Protein AF-A0A3D2A311-F1 (afdb_monomer)

Mean predicted aligned error: 15.45 Å

Secondary structure (DSSP, 8-state):
----------SSS--HHHHHHHH--HHHHHHHT-TT--PPPPP---TTTPPPPPPGGG----

Solvent-accessible surface area (backbone atoms only — not comparable to full-atom values): 4519 Å² total; per-residue (Å²): 141,86,88,78,89,78,76,85,76,80,83,78,82,63,59,65,68,58,52,49,64,73,69,51,55,64,67,59,51,55,57,69,68,40,86,85,54,86,66,84,73,78,83,84,68,52,80,89,69,52,78,77,81,78,56,78,88,75,57,82,89,118

Structure (mmCIF, N/CA/C/O backbone):
data_AF-A0A3D2A311-F1
#
_entry.id   AF-A0A3D2A311-F1
#
loop_
_atom_site.group_PDB
_atom_site.id
_atom_site.type_symbol
_atom_site.label_atom_id
_atom_site.label_alt_id
_atom_site.label_comp_id
_atom_site.label_asym_id
_atom_site.label_entity_id
_atom_site.label_seq_id
_atom_site.pdbx_PDB_ins_code
_atom_site.Cartn_x
_atom_site.Cartn_y
_atom_site.Cartn_z
_atom_site.occupancy
_atom_site.B_iso_or_equiv
_atom_site.auth_seq_id
_atom_site.auth_comp_id
_atom_site.auth_asym_id
_atom_site.auth_atom_id
_atom_site.pdbx_PDB_model_num
ATOM 1 N N . MET A 1 1 ? 41.104 34.078 -21.429 1.00 47.69 1 MET A N 1
ATOM 2 C CA . MET A 1 1 ? 40.012 34.657 -20.624 1.00 47.69 1 MET A CA 1
ATOM 3 C C . MET A 1 1 ? 38.695 34.302 -21.289 1.00 47.69 1 MET A C 1
ATOM 5 O O . MET A 1 1 ? 38.346 34.946 -22.264 1.00 47.69 1 MET A O 1
ATOM 9 N N . SER A 1 2 ? 38.013 33.282 -20.772 1.00 39.00 2 SER A N 1
ATOM 10 C CA . SER A 1 2 ? 36.579 33.047 -20.972 1.00 39.00 2 SER A CA 1
ATOM 11 C C . SER A 1 2 ? 36.100 32.309 -19.731 1.00 39.00 2 SER A C 1
ATOM 13 O O . SER A 1 2 ? 36.177 31.089 -19.654 1.00 39.00 2 SER A O 1
ATOM 15 N N . ASN A 1 3 ? 35.705 33.086 -18.727 1.00 59.22 3 ASN A N 1
ATOM 16 C CA . ASN A 1 3 ? 34.972 32.595 -17.574 1.00 59.22 3 ASN A CA 1
ATOM 17 C C . ASN A 1 3 ? 33.503 32.872 -17.883 1.00 59.22 3 ASN A C 1
ATOM 19 O O . ASN A 1 3 ? 33.112 34.037 -17.924 1.00 59.22 3 ASN A O 1
ATOM 23 N N . HIS A 1 4 ? 32.708 31.834 -18.122 1.00 51.72 4 HIS A N 1
ATOM 24 C CA . HIS A 1 4 ? 31.277 31.936 -17.899 1.00 51.72 4 HIS A CA 1
ATOM 25 C C . HIS A 1 4 ? 30.776 30.644 -17.267 1.00 51.72 4 HIS A C 1
ATOM 27 O O . HIS A 1 4 ? 31.008 29.545 -17.759 1.00 51.72 4 HIS A O 1
ATOM 33 N N . ASP A 1 5 ? 30.155 30.879 -16.125 1.00 60.66 5 ASP A N 1
ATOM 34 C CA . ASP A 1 5 ? 29.492 30.004 -15.183 1.00 60.66 5 ASP A CA 1
ATOM 35 C C . ASP A 1 5 ? 28.597 28.938 -15.828 1.00 60.66 5 ASP A C 1
ATOM 37 O O . ASP A 1 5 ? 27.861 29.213 -16.780 1.00 60.66 5 ASP A O 1
ATOM 41 N N . THR A 1 6 ? 28.621 27.734 -15.262 1.00 50.00 6 THR A N 1
ATOM 42 C CA . THR A 1 6 ? 27.459 26.843 -15.258 1.00 50.00 6 THR A CA 1
ATOM 43 C C . THR A 1 6 ? 27.518 26.038 -13.964 1.00 50.00 6 THR A C 1
ATOM 45 O O . THR A 1 6 ? 28.181 25.007 -13.860 1.00 50.00 6 THR A O 1
ATOM 48 N N . THR A 1 7 ? 26.893 26.609 -12.939 1.00 55.44 7 THR A N 1
ATOM 49 C CA . THR A 1 7 ? 26.373 25.943 -11.742 1.00 55.44 7 THR A CA 1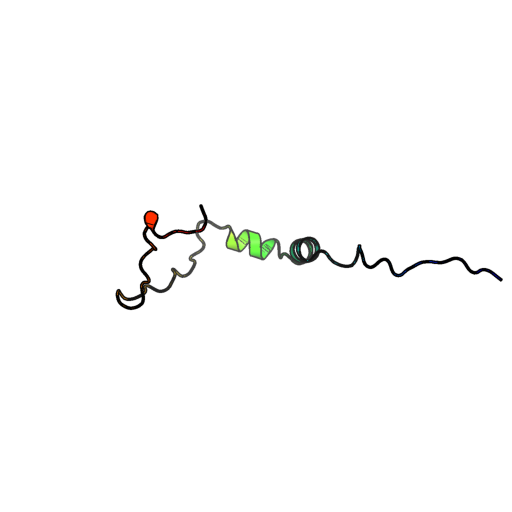
ATOM 50 C C . THR A 1 7 ? 25.990 24.476 -12.000 1.00 55.44 7 THR A C 1
ATOM 52 O O . THR A 1 7 ? 25.421 24.168 -13.050 1.00 55.44 7 THR A O 1
ATOM 55 N N . PRO A 1 8 ? 26.270 23.538 -11.071 1.00 51.84 8 PRO A N 1
ATOM 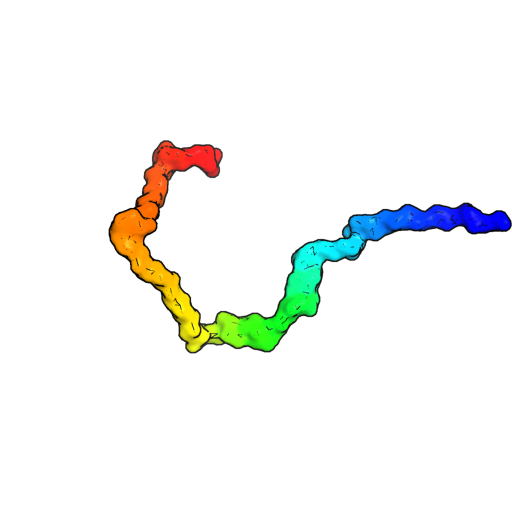56 C CA . PRO A 1 8 ? 25.766 22.183 -11.213 1.00 51.84 8 PRO A CA 1
ATOM 57 C C . PRO A 1 8 ? 24.249 22.257 -11.053 1.00 51.84 8 PRO A C 1
ATOM 59 O O . PRO A 1 8 ? 23.747 22.479 -9.949 1.00 51.84 8 PRO A O 1
ATOM 62 N N . ASP A 1 9 ? 23.525 22.122 -12.160 1.00 52.22 9 ASP A N 1
ATOM 63 C CA . ASP A 1 9 ? 22.076 22.004 -12.137 1.00 52.22 9 ASP A CA 1
ATOM 64 C C . ASP A 1 9 ? 21.702 20.685 -11.448 1.00 52.22 9 ASP A C 1
ATOM 66 O O . ASP A 1 9 ? 21.685 19.600 -12.029 1.00 52.22 9 ASP A O 1
ATOM 70 N N . ASN A 1 10 ? 21.483 20.783 -10.141 1.00 53.34 10 ASN A N 1
ATOM 71 C CA . ASN A 1 10 ? 21.067 19.683 -9.283 1.00 53.34 10 ASN A CA 1
ATOM 72 C C . ASN A 1 10 ? 19.537 19.507 -9.278 1.00 53.34 10 ASN A C 1
ATOM 74 O O . ASN A 1 10 ? 19.020 18.799 -8.416 1.00 53.34 10 ASN A O 1
ATOM 78 N N . SER A 1 11 ? 18.800 20.137 -10.204 1.00 51.12 11 SER A N 1
ATOM 79 C CA . SER A 1 11 ? 17.333 20.058 -10.241 1.00 51.12 11 SER A CA 1
ATOM 80 C C . SER A 1 11 ? 16.778 19.017 -11.222 1.00 51.12 11 SER A C 1
ATOM 82 O O . SER A 1 11 ? 15.680 18.508 -11.002 1.00 51.12 11 SER A O 1
ATOM 84 N N . ASP A 1 12 ? 17.566 18.588 -12.216 1.00 51.44 12 ASP A N 1
ATOM 85 C CA . ASP A 1 12 ? 17.122 17.623 -13.237 1.00 51.44 12 ASP A CA 1
ATOM 86 C C . ASP A 1 12 ? 17.590 16.174 -13.008 1.00 51.44 12 ASP A C 1
ATOM 88 O O . ASP A 1 12 ? 17.166 15.236 -13.695 1.00 51.44 12 ASP A O 1
ATOM 92 N N . THR A 1 13 ? 18.438 15.927 -12.007 1.00 56.94 13 THR A N 1
ATOM 93 C CA . THR A 1 13 ? 19.019 14.599 -11.761 1.00 56.94 13 THR A CA 1
ATOM 94 C C . THR A 1 13 ? 18.191 13.745 -10.808 1.00 56.94 13 THR A C 1
ATOM 96 O O . THR A 1 13 ? 18.669 13.246 -9.79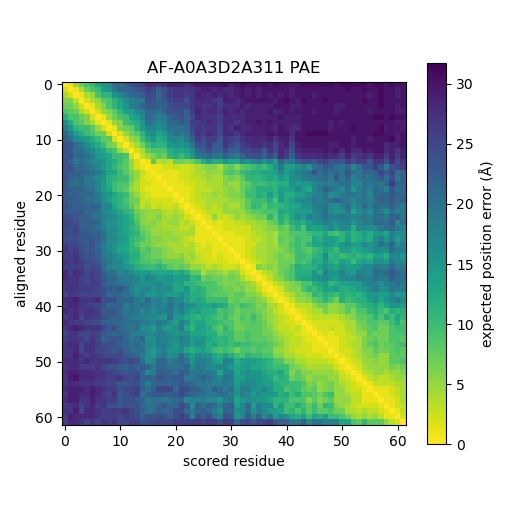1 1.00 56.94 13 THR A O 1
ATOM 99 N N . LYS A 1 14 ? 17.014 13.373 -11.325 1.00 61.62 14 LYS A N 1
ATOM 100 C CA . LYS A 1 14 ? 16.325 12.101 -11.066 1.00 61.62 14 LYS A CA 1
ATOM 101 C C . LYS A 1 14 ? 15.167 12.143 -10.057 1.00 61.62 14 LYS A C 1
ATOM 103 O O . LYS A 1 14 ? 15.243 11.519 -8.998 1.00 61.62 14 LYS A O 1
ATOM 108 N N . SER A 1 15 ? 14.040 12.729 -10.460 1.00 75.69 15 SER A N 1
ATOM 109 C CA . SER A 1 15 ? 12.745 12.377 -9.859 1.00 75.69 15 SER A CA 1
ATOM 110 C C . SER A 1 15 ? 12.601 10.851 -9.817 1.00 75.69 15 SER A C 1
ATOM 112 O O . SER A 1 15 ? 12.663 10.192 -10.860 1.00 75.69 15 SER A O 1
ATOM 114 N N . ASP A 1 16 ? 12.452 10.279 -8.621 1.00 78.06 16 ASP A N 1
ATOM 115 C CA . ASP A 1 16 ? 12.303 8.828 -8.450 1.00 78.06 16 ASP A CA 1
ATOM 116 C C . ASP A 1 16 ? 11.073 8.299 -9.193 1.00 78.06 16 ASP A C 1
ATOM 118 O O . ASP A 1 16 ? 11.090 7.178 -9.691 1.00 78.06 16 ASP A O 1
ATOM 122 N N . ILE A 1 17 ? 10.064 9.153 -9.387 1.00 76.31 17 ILE A N 1
ATOM 123 C CA . ILE A 1 17 ? 8.883 8.864 -10.204 1.00 76.31 17 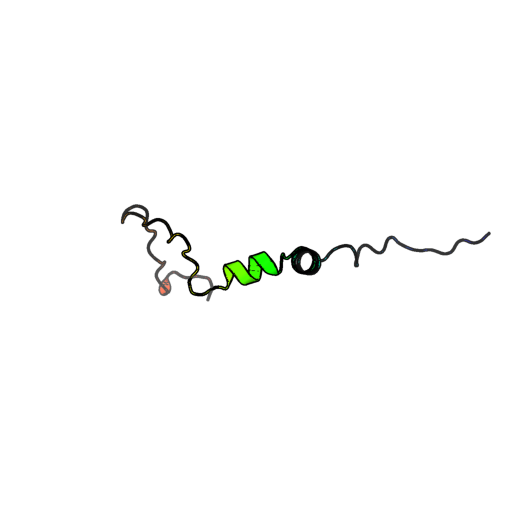ILE A CA 1
ATOM 124 C C . ILE A 1 17 ? 9.279 8.653 -11.671 1.00 76.31 17 ILE A C 1
ATOM 126 O O . ILE A 1 17 ? 8.871 7.669 -12.286 1.00 76.31 17 ILE A O 1
ATOM 130 N N . LYS A 1 18 ? 10.107 9.544 -12.235 1.00 80.12 18 LYS A N 1
ATOM 131 C CA . LYS A 1 18 ? 10.561 9.446 -13.631 1.00 80.12 18 LYS A CA 1
ATOM 132 C C . LYS A 1 18 ? 11.442 8.216 -13.843 1.00 80.12 18 LYS A C 1
ATOM 134 O O . LYS A 1 18 ? 11.220 7.466 -14.788 1.00 80.12 18 LYS A O 1
ATOM 139 N N . LYS A 1 19 ? 12.372 7.957 -12.918 1.00 81.25 19 LYS A N 1
ATOM 140 C CA . LYS A 1 19 ? 13.184 6.732 -12.943 1.00 81.25 19 LYS A CA 1
ATOM 141 C C . LYS A 1 19 ? 12.317 5.472 -12.882 1.00 81.25 19 LYS A C 1
ATOM 143 O O . LYS A 1 19 ? 12.549 4.544 -13.646 1.00 81.25 19 LYS A O 1
ATOM 148 N N . ALA A 1 20 ? 11.341 5.431 -11.973 1.00 78.69 20 ALA A N 1
ATOM 149 C CA . ALA A 1 20 ? 10.467 4.277 -11.801 1.00 78.69 20 ALA A CA 1
ATOM 150 C C . ALA A 1 20 ? 9.635 4.014 -13.061 1.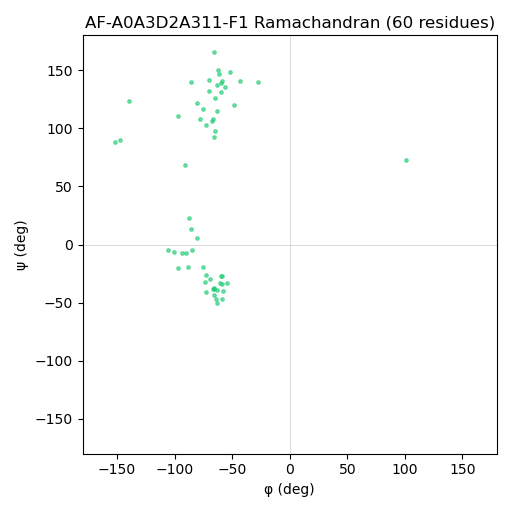00 78.69 20 ALA A C 1
ATOM 152 O O . ALA A 1 20 ? 9.485 2.862 -13.450 1.00 78.69 20 ALA A O 1
ATOM 153 N N . ALA A 1 21 ? 9.151 5.066 -13.727 1.00 78.06 21 ALA A N 1
ATOM 154 C CA . ALA A 1 21 ? 8.429 4.946 -14.990 1.00 78.06 21 ALA A CA 1
ATOM 155 C C . ALA A 1 21 ? 9.319 4.443 -16.142 1.00 78.06 21 ALA A C 1
ATOM 157 O O . ALA A 1 21 ? 8.869 3.635 -16.946 1.00 78.06 21 ALA A O 1
ATOM 158 N N . GLU A 1 22 ? 10.579 4.879 -16.215 1.00 83.44 22 GLU A N 1
ATOM 159 C CA . GLU A 1 22 ? 11.533 4.432 -17.244 1.00 83.44 22 GLU A CA 1
ATOM 160 C C . GLU A 1 22 ? 12.042 2.998 -17.003 1.00 83.44 22 GLU A C 1
ATOM 162 O O . GLU A 1 22 ? 12.324 2.272 -17.952 1.00 83.44 22 GLU A O 1
ATOM 167 N N . GLN A 1 23 ? 12.155 2.579 -15.739 1.00 84.25 23 GLN A N 1
ATOM 168 C CA . GLN A 1 23 ? 12.596 1.235 -15.338 1.00 84.25 23 GLN A CA 1
ATOM 169 C C . GLN A 1 23 ? 11.446 0.230 -15.205 1.00 84.25 23 GLN A C 1
ATOM 171 O O . GLN A 1 23 ? 11.681 -0.962 -14.988 1.00 84.25 23 GLN A O 1
ATOM 176 N N . ALA A 1 24 ? 10.204 0.699 -15.309 1.00 79.62 24 ALA A N 1
ATOM 177 C CA . ALA A 1 24 ? 9.021 -0.133 -15.254 1.00 79.62 24 ALA A CA 1
ATOM 178 C C . ALA A 1 24 ? 8.997 -1.115 -16.433 1.00 79.62 24 ALA A C 1
ATOM 180 O O . ALA A 1 24 ? 8.848 -0.738 -17.595 1.00 79.62 24 ALA A O 1
ATOM 181 N N . ASP A 1 25 ? 9.096 -2.405 -16.122 1.00 86.88 25 ASP A N 1
ATOM 182 C CA . ASP A 1 25 ? 8.959 -3.464 -17.113 1.00 86.88 25 ASP A CA 1
ATOM 183 C C . ASP A 1 25 ? 7.486 -3.599 -17.531 1.00 86.88 25 ASP A C 1
ATOM 185 O O . ASP A 1 25 ? 6.650 -4.163 -16.815 1.00 86.88 25 ASP A O 1
ATOM 189 N N . SER A 1 26 ? 7.177 -3.067 -18.714 1.00 82.12 26 SER A N 1
ATOM 190 C CA . SER A 1 26 ? 5.839 -3.108 -19.311 1.00 82.12 26 SER A CA 1
ATOM 191 C C . SER A 1 26 ? 5.265 -4.526 -19.434 1.00 82.12 26 SER A C 1
ATOM 193 O O . SER A 1 26 ? 4.061 -4.706 -19.247 1.00 82.12 26 SER A O 1
ATOM 195 N N . GLN A 1 27 ? 6.098 -5.548 -19.661 1.00 83.12 27 GLN A N 1
ATOM 196 C CA . GLN A 1 27 ? 5.651 -6.940 -19.754 1.00 83.12 27 GLN A CA 1
ATOM 197 C C . GLN A 1 27 ? 5.277 -7.485 -18.373 1.00 83.12 27 GLN A C 1
ATOM 199 O O . GLN A 1 27 ? 4.246 -8.145 -18.219 1.00 83.12 27 GLN A O 1
ATOM 204 N N . LYS A 1 28 ? 6.064 -7.153 -17.345 1.00 83.69 28 LYS A N 1
ATOM 205 C CA . LYS A 1 28 ? 5.770 -7.513 -15.950 1.00 83.69 28 LYS A CA 1
ATOM 206 C C . LYS A 1 28 ? 4.510 -6.818 -15.435 1.00 83.69 28 LYS A C 1
ATOM 208 O O . LYS A 1 28 ? 3.713 -7.438 -14.732 1.00 83.69 28 LYS A O 1
ATOM 213 N N . ILE A 1 29 ? 4.291 -5.560 -15.816 1.00 82.88 29 ILE A N 1
ATOM 214 C CA . ILE A 1 29 ? 3.058 -4.823 -15.503 1.00 82.88 29 ILE A CA 1
ATOM 215 C C . ILE A 1 29 ? 1.856 -5.500 -16.157 1.00 82.88 29 ILE A C 1
ATOM 217 O O . ILE A 1 29 ? 0.891 -5.817 -15.469 1.00 82.88 29 ILE A O 1
ATOM 221 N N . GLN A 1 30 ? 1.932 -5.798 -17.455 1.00 82.69 30 GLN A N 1
ATOM 222 C CA . GLN A 1 30 ? 0.865 -6.513 -18.157 1.00 82.69 30 GLN A CA 1
ATOM 223 C C . GLN A 1 30 ? 0.574 -7.877 -17.528 1.00 82.69 30 GLN A C 1
ATOM 225 O O . GLN A 1 30 ? -0.585 -8.248 -17.392 1.00 82.69 30 GLN A O 1
ATOM 230 N N . GLN A 1 31 ? 1.602 -8.616 -17.102 1.00 82.88 31 GLN A N 1
ATOM 231 C CA . GLN A 1 31 ? 1.427 -9.885 -16.399 1.00 82.88 31 GLN A CA 1
ATOM 232 C C . GLN A 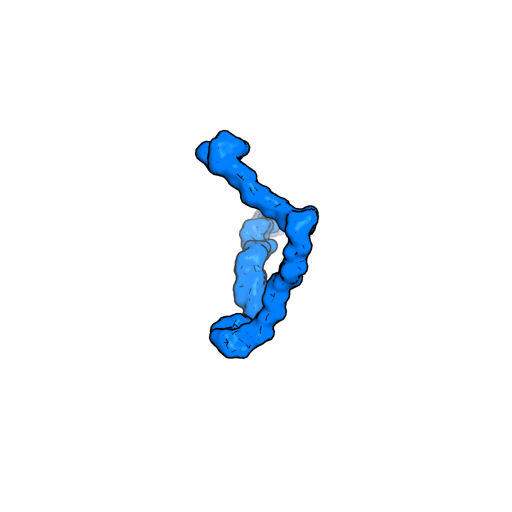1 31 ? 0.760 -9.709 -15.029 1.00 82.88 31 GLN A C 1
ATOM 234 O O . GLN A 1 31 ? -0.058 -10.542 -14.646 1.00 82.88 31 GLN A O 1
ATOM 239 N N . ASN A 1 32 ? 1.086 -8.633 -14.308 1.00 79.69 32 ASN A N 1
ATOM 240 C CA . ASN A 1 32 ? 0.489 -8.303 -13.016 1.00 79.69 32 ASN A CA 1
ATOM 241 C C . ASN A 1 32 ? -0.979 -7.870 -13.113 1.00 79.69 32 ASN A C 1
ATOM 243 O O . ASN A 1 32 ? -1.714 -8.103 -12.161 1.00 79.69 32 ASN A O 1
ATOM 247 N N . LEU A 1 33 ? -1.382 -7.272 -14.237 1.00 83.19 33 LEU A N 1
ATOM 248 C CA . LEU A 1 33 ? -2.742 -6.787 -14.495 1.00 83.19 33 LEU A CA 1
ATOM 249 C C . LEU A 1 33 ? -3.698 -7.861 -15.036 1.00 83.19 33 LEU A C 1
ATOM 251 O O . LEU A 1 33 ? -4.877 -7.575 -15.227 1.00 83.19 33 LEU A O 1
ATOM 255 N N . LYS A 1 34 ? -3.221 -9.080 -15.315 1.00 87.00 34 LYS A N 1
ATOM 256 C CA . LYS A 1 34 ? -4.100 -10.175 -15.748 1.00 87.00 34 LYS A CA 1
ATOM 257 C C . LYS A 1 34 ? -5.067 -10.528 -14.619 1.00 87.00 34 LYS A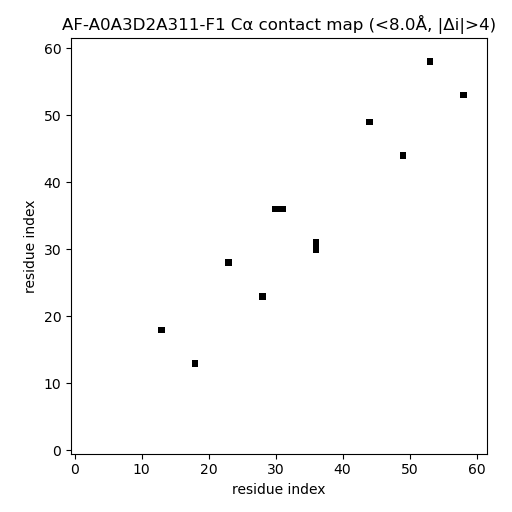 C 1
ATOM 259 O O . LYS A 1 34 ? -4.623 -10.861 -13.526 1.00 87.00 34 LYS A O 1
ATOM 264 N N . GLU A 1 35 ? -6.364 -10.517 -14.912 1.00 72.44 35 GLU A N 1
ATOM 265 C CA . GLU A 1 35 ? -7.428 -10.847 -13.951 1.00 72.44 35 GLU A CA 1
ATOM 266 C C . GLU A 1 35 ? -7.297 -12.280 -13.409 1.00 72.44 35 GLU A C 1
ATOM 268 O O . GLU A 1 35 ? -7.526 -12.527 -12.230 1.00 72.44 35 GLU A O 1
ATOM 273 N N . ASP A 1 36 ? -6.804 -13.204 -14.238 1.00 78.81 36 ASP A N 1
ATOM 274 C CA . ASP A 1 36 ? -6.565 -14.603 -13.860 1.00 78.81 36 ASP A CA 1
ATOM 275 C C . ASP A 1 36 ? -5.251 -14.823 -13.093 1.00 78.81 36 ASP A C 1
ATOM 277 O O . ASP A 1 36 ? -4.841 -15.966 -12.844 1.00 78.81 36 ASP A O 1
ATOM 281 N N . LYS A 1 37 ? -4.528 -13.751 -12.747 1.00 76.31 37 LYS A N 1
ATOM 282 C CA . LYS A 1 37 ? -3.306 -13.879 -11.965 1.00 76.31 37 LYS A CA 1
ATOM 283 C C . LYS A 1 37 ? -3.674 -14.370 -10.569 1.00 76.31 37 LYS A C 1
ATOM 285 O O . LYS A 1 37 ? -4.174 -13.618 -9.737 1.00 76.31 37 LYS A O 1
ATOM 290 N N . ARG A 1 38 ? -3.340 -15.630 -10.288 1.00 72.44 38 ARG A N 1
ATOM 291 C CA . ARG A 1 38 ? -3.315 -16.151 -8.921 1.00 72.44 38 ARG A CA 1
ATOM 292 C C . ARG A 1 38 ? -2.222 -15.415 -8.158 1.00 72.44 38 ARG A C 1
ATOM 294 O O . ARG A 1 38 ? -1.038 -15.696 -8.325 1.00 72.44 38 ARG A O 1
ATOM 301 N N . VAL A 1 39 ? -2.633 -14.402 -7.411 1.00 77.69 39 VAL A N 1
ATOM 302 C CA . VAL A 1 39 ? -1.819 -13.795 -6.368 1.00 77.69 39 VAL A CA 1
ATOM 303 C C . VAL A 1 39 ? -2.034 -14.601 -5.100 1.00 77.69 39 VAL A C 1
ATOM 305 O O . VAL A 1 39 ? -3.154 -15.046 -4.836 1.00 77.69 39 VAL A O 1
ATOM 308 N N . ASP A 1 40 ? -0.964 -14.820 -4.346 1.00 81.12 40 ASP A N 1
ATOM 309 C CA . ASP A 1 40 ? -1.100 -15.410 -3.024 1.00 81.12 40 ASP A CA 1
ATOM 310 C C . ASP A 1 40 ? -1.983 -14.484 -2.188 1.00 81.12 40 ASP A C 1
ATOM 312 O O . ASP A 1 40 ? -1.808 -13.259 -2.187 1.00 81.12 40 ASP A O 1
ATOM 316 N N . ALA A 1 41 ? -2.984 -15.066 -1.533 1.00 80.75 41 ALA A N 1
ATOM 317 C CA . ALA A 1 41 ? -3.754 -14.324 -0.555 1.00 80.75 41 ALA A CA 1
ATOM 318 C C . ALA A 1 41 ? -2.813 -13.897 0.585 1.00 80.75 41 ALA A C 1
ATOM 320 O O . ALA A 1 41 ? -1.847 -14.612 0.874 1.00 80.75 41 ALA A O 1
ATOM 321 N N . PRO A 1 42 ? -3.085 -12.762 1.247 1.00 83.44 42 PRO A N 1
ATOM 322 C CA . PRO A 1 42 ? -2.428 -12.449 2.505 1.00 83.44 42 PRO A CA 1
ATOM 323 C C . PRO A 1 42 ? -2.557 -13.623 3.479 1.00 83.44 42 PRO A C 1
ATOM 325 O O . PRO A 1 42 ? -3.555 -14.352 3.457 1.00 83.44 42 PRO A O 1
ATOM 328 N N . GLU A 1 43 ? -1.552 -13.787 4.333 1.00 86.75 43 GLU A N 1
ATOM 329 C CA . GLU A 1 43 ? -1.614 -14.761 5.414 1.00 86.75 43 GLU A CA 1
ATOM 330 C C . GLU A 1 43 ? -2.843 -14.490 6.289 1.00 86.75 43 GLU A C 1
ATOM 332 O O . GLU A 1 43 ? -3.168 -13.340 6.603 1.00 86.75 43 GLU A O 1
ATOM 337 N N . GLN A 1 44 ? -3.565 -15.556 6.634 1.00 89.31 44 GLN A N 1
ATOM 338 C CA . GLN A 1 44 ? -4.682 -15.453 7.560 1.00 89.31 44 GLN A CA 1
ATOM 339 C C . GLN A 1 44 ? -4.118 -15.360 8.971 1.00 89.31 44 GLN A C 1
ATOM 341 O O . GLN A 1 44 ? -3.610 -16.344 9.498 1.00 89.31 44 GLN A O 1
ATOM 346 N N . LEU A 1 45 ? -4.213 -14.170 9.554 1.00 90.00 45 LEU A N 1
ATOM 347 C CA . LEU A 1 45 ? -3.817 -13.925 10.936 1.00 90.00 45 LEU A CA 1
ATOM 348 C C . LEU A 1 45 ? -4.791 -14.613 11.898 1.00 90.00 45 LEU A C 1
ATOM 350 O O . LEU A 1 45 ? -6.007 -14.591 11.662 1.00 90.00 45 LEU A O 1
ATOM 354 N N . SER A 1 46 ? -4.274 -15.178 12.991 1.00 92.19 46 SER A N 1
ATOM 355 C CA . SER A 1 46 ? -5.118 -15.651 14.095 1.00 92.19 46 SER A CA 1
ATOM 356 C C . SER A 1 46 ? -5.826 -14.480 14.791 1.00 92.19 46 SER A C 1
ATOM 358 O O . SER A 1 46 ? -5.467 -13.319 14.595 1.00 92.19 46 SER A O 1
ATOM 360 N N . GLU A 1 47 ? -6.841 -14.751 15.617 1.00 87.25 47 GLU A N 1
ATOM 361 C CA . GLU A 1 47 ? -7.545 -13.691 16.360 1.00 87.25 47 GLU A CA 1
ATOM 362 C C . GLU A 1 47 ? -6.596 -12.890 17.264 1.00 87.25 47 GLU A C 1
ATOM 364 O O . GLU A 1 47 ? -6.766 -11.684 17.417 1.00 87.25 47 GLU A O 1
ATOM 369 N N . GLU A 1 48 ? -5.568 -13.537 17.822 1.00 89.44 48 GLU A N 1
ATOM 370 C CA . GLU A 1 48 ? -4.567 -12.877 18.664 1.00 89.44 48 GLU A CA 1
ATOM 371 C C . GLU A 1 48 ? -3.597 -11.988 17.869 1.00 89.44 48 GLU A C 1
ATOM 373 O O . GLU A 1 48 ? -3.033 -11.042 18.420 1.00 89.44 48 GLU A O 1
ATOM 378 N N . GLU A 1 49 ? -3.388 -12.291 16.587 1.00 92.25 49 GLU A N 1
ATOM 379 C CA . GLU A 1 49 ? -2.523 -11.529 15.680 1.00 92.25 49 GLU A CA 1
ATOM 380 C C . GLU A 1 49 ? -3.270 -10.383 14.984 1.00 92.25 49 GLU A C 1
ATOM 382 O O . GLU A 1 49 ? -2.653 -9.439 14.482 1.00 92.25 49 GLU A O 1
ATOM 387 N N . GLN A 1 50 ? -4.601 -10.444 14.956 1.00 89.00 50 GLN A N 1
ATOM 388 C CA . GLN A 1 50 ? -5.438 -9.397 14.393 1.00 89.00 50 GLN A CA 1
ATOM 389 C C . GLN A 1 50 ? -5.496 -8.195 15.337 1.00 89.00 50 GLN A C 1
ATOM 391 O O . GLN A 1 50 ? -6.037 -8.248 16.441 1.00 89.00 50 GLN A O 1
ATOM 396 N N . 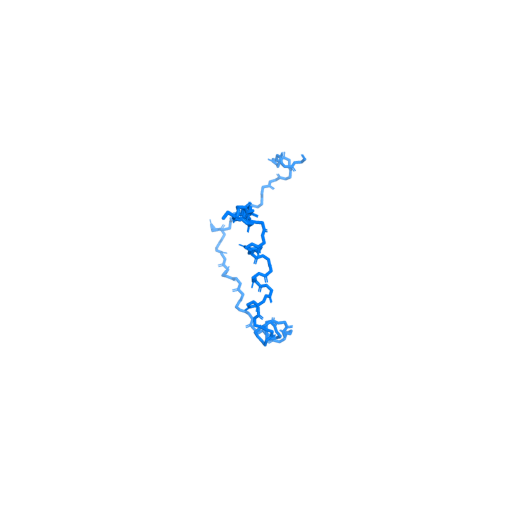THR A 1 51 ? -4.986 -7.055 14.877 1.00 84.62 51 THR A N 1
ATOM 397 C CA . THR A 1 51 ? -5.229 -5.781 15.549 1.00 84.62 51 THR A CA 1
ATOM 398 C C . THR A 1 51 ? -6.606 -5.260 15.151 1.00 84.62 51 THR A C 1
ATOM 400 O O . THR A 1 51 ? -6.907 -5.067 13.972 1.00 84.62 51 THR A O 1
ATOM 403 N N . ALA A 1 52 ? -7.472 -5.038 16.142 1.00 84.19 52 ALA A N 1
ATOM 404 C CA . ALA A 1 52 ? -8.758 -4.404 15.895 1.00 84.19 52 ALA A CA 1
ATOM 405 C C . ALA A 1 52 ? -8.554 -2.990 15.328 1.00 84.19 52 ALA A C 1
ATOM 407 O O . ALA A 1 52 ? -7.613 -2.281 15.699 1.00 84.19 52 ALA A O 1
ATOM 408 N N . PHE A 1 53 ? -9.464 -2.565 14.450 1.00 85.06 53 PHE A N 1
ATOM 409 C CA . PHE A 1 53 ? -9.515 -1.167 14.038 1.00 85.06 53 PHE A CA 1
ATOM 410 C C . PHE A 1 53 ? -9.751 -0.280 15.261 1.00 85.06 53 PHE A C 1
ATOM 412 O O . PHE A 1 53 ? -10.556 -0.612 16.133 1.00 85.06 53 PHE A O 1
ATOM 419 N N . ILE A 1 54 ? -9.054 0.855 15.314 1.00 86.69 54 ILE A N 1
ATOM 420 C CA . ILE A 1 54 ? -9.323 1.870 16.330 1.00 86.69 54 ILE A CA 1
ATOM 421 C C . ILE A 1 54 ? -10.741 2.407 16.142 1.00 86.69 54 ILE A C 1
ATOM 423 O O . ILE A 1 54 ? -11.180 2.646 15.015 1.00 86.69 54 ILE A O 1
ATOM 427 N N . GLU A 1 55 ? -11.460 2.584 17.247 1.00 88.12 55 GLU A N 1
ATOM 428 C CA . GLU A 1 55 ? -12.786 3.194 17.221 1.00 88.12 55 GLU A CA 1
ATOM 429 C C . GLU A 1 55 ? -12.701 4.603 16.616 1.00 88.12 55 GLU A C 1
ATOM 431 O O . GLU A 1 55 ? -11.766 5.358 16.892 1.00 88.12 55 GLU A O 1
ATOM 436 N N . GLU A 1 56 ? -13.687 4.978 15.799 1.00 84.31 56 GLU A N 1
ATOM 437 C CA . GLU A 1 56 ? -13.720 6.273 15.100 1.00 84.31 56 GLU A CA 1
ATOM 438 C C . GLU A 1 56 ? -13.680 7.471 16.069 1.00 84.31 56 GLU A C 1
ATOM 440 O O . GLU A 1 56 ? -13.172 8.543 15.736 1.00 84.31 56 GLU A O 1
ATOM 445 N N . ASP A 1 57 ? -14.171 7.296 17.296 1.00 88.81 57 ASP A N 1
ATOM 446 C CA . ASP A 1 57 ? -14.133 8.321 18.343 1.00 88.81 57 ASP A CA 1
ATOM 447 C C . ASP A 1 57 ? -12.737 8.502 18.961 1.00 88.81 57 ASP A C 1
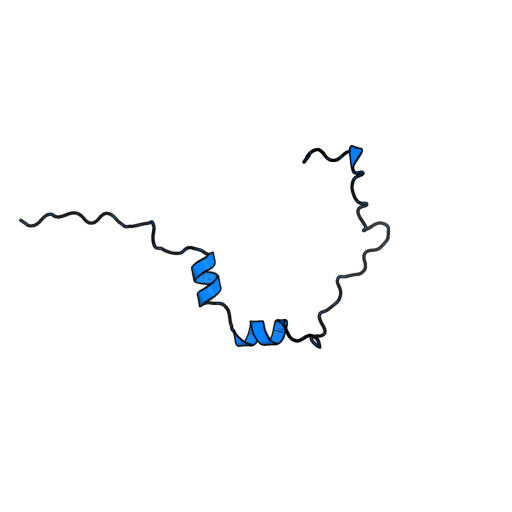ATOM 449 O O . ASP A 1 57 ? -12.446 9.560 19.517 1.00 88.81 57 ASP A O 1
ATOM 453 N N . LEU A 1 58 ? -11.849 7.511 18.817 1.00 88.44 58 LEU A N 1
ATOM 454 C CA . LEU A 1 58 ? -10.462 7.551 19.294 1.00 88.44 58 LEU A CA 1
ATOM 455 C C . LEU A 1 58 ? -9.471 8.038 18.227 1.00 88.44 58 LEU A C 1
ATOM 457 O O . LEU A 1 58 ? -8.293 8.249 18.525 1.00 88.44 58 LEU A O 1
ATOM 461 N N . ARG A 1 59 ? -9.926 8.227 16.986 1.00 88.38 59 ARG A N 1
ATOM 462 C CA . ARG A 1 59 ? -9.109 8.764 15.895 1.00 88.38 59 ARG A CA 1
ATOM 463 C C . ARG A 1 59 ? -8.802 10.243 16.101 1.00 88.38 59 ARG A C 1
ATOM 465 O O . ARG A 1 59 ? -9.696 11.045 16.364 1.00 88.38 59 ARG A O 1
ATOM 472 N N . THR A 1 60 ? -7.534 10.610 15.934 1.00 87.75 60 THR A N 1
ATOM 473 C CA . THR A 1 60 ? -7.040 11.988 16.100 1.00 87.75 60 THR A CA 1
ATOM 474 C C . THR A 1 60 ? -6.731 12.692 14.779 1.00 87.75 60 THR A C 1
ATOM 476 O O . THR A 1 60 ? -6.419 13.878 14.786 1.00 87.75 60 THR A O 1
ATOM 479 N N . ASP A 1 61 ? -6.834 11.987 13.652 1.00 85.38 61 ASP A N 1
ATOM 480 C CA . ASP A 1 61 ? -6.532 12.458 12.295 1.00 85.38 61 ASP A CA 1
ATOM 481 C C . ASP A 1 61 ? -7.722 13.137 11.586 1.00 85.38 61 ASP A C 1
ATOM 483 O O . ASP A 1 61 ? -7.764 13.172 10.357 1.00 85.38 61 ASP A O 1
ATOM 487 N N . LYS A 1 62 ? -8.692 13.654 12.351 1.00 70.88 62 LYS A N 1
ATOM 488 C CA . LYS A 1 62 ? -9.882 14.347 11.827 1.00 70.88 62 LYS A CA 1
ATOM 489 C C . LYS A 1 62 ? -9.575 15.750 11.304 1.00 70.88 62 LYS A C 1
ATOM 491 O O . LYS A 1 62 ? -8.719 16.440 11.902 1.00 70.88 62 LYS A O 1
#

Radius of gyration: 24.32 Å; Cα contacts (8 Å, |Δi|>4): 6; chains: 1; bounding box: 54×51×40 Å

Foldseek 3Di:
DDDDDDDDPPPPPDDVVVVCVVPDDPVVVVQVPPPPDPDDDPDDDDPVRDDDDDDPVPDPPD

pLDDT: mean 76.35, std 13.63, range [39.0, 92.25]

Sequence (62 aa):
MSNHDTTPDNSDTKSDIKKAAEQADSQKIQQNLKEDKRVDAPEQLSEEEQTAFIEEDLRTDK